Protein AF-A0A1I0HMY8-F1 (afdb_monomer_lite)

pLDDT: mean 72.91, std 14.86, range [43.28, 94.19]

Organism: NCBI:txid930131

Sequence (54 aa):
MWNGMKSVMVFDPKDTQEETNRKWIQWNQHKSAVQDKAVPGAEETRRKMNELRA

Secondary structure (DSSP, 8-state):
--TT--------TT--HHHHHHHHHHHHHT-SSSSS-PPPPHHHHHHHHHHTT-

Structure (mmCIF, N/CA/C/O backbone):
data_AF-A0A1I0HMY8-F1
#
_entry.id   AF-A0A1I0HMY8-F1
#
loop_
_atom_site.group_PDB
_atom_site.id
_atom_site.type_symbol
_atom_site.label_atom_id
_atom_site.label_alt_id
_atom_site.label_comp_id
_atom_site.label_asym_id
_atom_site.label_entity_id
_atom_site.label_seq_id
_atom_site.pdbx_PDB_ins_code
_atom_site.Cartn_x
_atom_site.Cartn_y
_atom_site.Cartn_z
_atom_site.occupancy
_atom_site.B_iso_or_equiv
_atom_site.auth_seq_id
_atom_site.auth_comp_id
_atom_site.auth_asym_id
_atom_site.auth_atom_id
_atom_site.pdbx_PDB_model_num
ATOM 1 N N . MET A 1 1 ? 13.524 9.560 5.220 1.00 46.38 1 MET A N 1
ATOM 2 C CA . MET A 1 1 ? 12.669 8.981 4.160 1.00 46.38 1 MET A CA 1
ATOM 3 C C . MET A 1 1 ? 13.519 8.897 2.908 1.00 46.38 1 MET A C 1
ATOM 5 O O . MET A 1 1 ? 14.058 9.915 2.506 1.00 46.38 1 MET A O 1
ATOM 9 N N . TRP A 1 2 ? 13.760 7.692 2.394 1.00 43.28 2 TRP A N 1
ATOM 10 C CA . TRP A 1 2 ? 14.666 7.467 1.264 1.00 43.28 2 TRP A CA 1
ATOM 11 C C . TRP A 1 2 ? 13.951 7.805 -0.055 1.00 43.28 2 TRP A C 1
ATOM 13 O O . TRP A 1 2 ? 12.791 7.431 -0.238 1.00 43.28 2 TRP A O 1
ATOM 23 N N . ASN A 1 3 ? 14.620 8.553 -0.936 1.00 48.00 3 ASN A N 1
ATOM 24 C CA . ASN A 1 3 ? 14.070 9.062 -2.194 1.00 48.00 3 ASN A CA 1
ATOM 25 C C . ASN A 1 3 ? 13.611 7.909 -3.106 1.00 48.00 3 ASN A C 1
ATOM 27 O O . ASN A 1 3 ? 14.441 7.222 -3.690 1.00 48.00 3 ASN A O 1
ATOM 31 N N . GLY A 1 4 ? 12.293 7.716 -3.250 1.00 55.94 4 GLY A N 1
ATOM 32 C CA . GLY A 1 4 ? 11.702 6.908 -4.330 1.00 55.94 4 GLY A CA 1
ATOM 33 C C . GLY A 1 4 ? 10.827 5.717 -3.921 1.00 55.94 4 GLY A C 1
ATOM 34 O O . GLY A 1 4 ? 10.068 5.232 -4.755 1.00 55.94 4 GLY A O 1
ATOM 35 N N . MET A 1 5 ? 10.846 5.266 -2.663 1.00 55.81 5 MET A N 1
ATOM 36 C CA . MET A 1 5 ? 10.010 4.135 -2.229 1.00 55.81 5 MET A CA 1
ATOM 37 C C . MET A 1 5 ? 8.622 4.598 -1.769 1.00 55.81 5 MET A C 1
ATOM 39 O O . MET A 1 5 ? 8.493 5.341 -0.795 1.00 55.81 5 MET A O 1
ATOM 43 N N . LYS A 1 6 ? 7.573 4.139 -2.462 1.00 57.78 6 LYS A N 1
ATOM 44 C CA . LYS A 1 6 ? 6.169 4.355 -2.083 1.00 57.78 6 LYS A CA 1
ATOM 45 C C . LYS A 1 6 ? 5.603 3.060 -1.516 1.00 57.78 6 LYS A C 1
ATOM 47 O O . LYS A 1 6 ? 5.749 2.007 -2.127 1.00 57.78 6 LYS A O 1
ATOM 52 N N . SER A 1 7 ? 4.943 3.140 -0.367 1.00 60.78 7 SER A N 1
ATOM 53 C CA . SER A 1 7 ? 4.195 2.018 0.195 1.00 60.78 7 SER A CA 1
ATOM 54 C C . SER A 1 7 ? 2.720 2.390 0.274 1.00 60.78 7 SER A C 1
ATOM 56 O O . SER A 1 7 ? 2.394 3.534 0.591 1.00 60.78 7 SER A O 1
ATOM 58 N N . VAL A 1 8 ? 1.844 1.447 -0.071 1.00 67.69 8 VAL A N 1
ATOM 59 C CA . VAL A 1 8 ? 0.393 1.651 -0.136 1.00 67.69 8 VAL A CA 1
ATOM 60 C C . VAL A 1 8 ? -0.265 0.773 0.918 1.00 67.69 8 VAL A C 1
ATOM 62 O O . VAL A 1 8 ? 0.032 -0.417 1.009 1.00 67.69 8 VAL A O 1
ATOM 65 N N . MET A 1 9 ? -1.161 1.366 1.703 1.00 73.94 9 MET A N 1
ATOM 66 C CA . MET A 1 9 ? -2.041 0.657 2.626 1.00 73.94 9 MET A CA 1
ATOM 67 C C . MET A 1 9 ? -3.457 0.671 2.060 1.00 73.94 9 MET A C 1
ATOM 69 O O . MET A 1 9 ? -3.903 1.698 1.551 1.00 73.94 9 MET A O 1
ATOM 73 N N . VAL A 1 10 ? -4.145 -0.464 2.140 1.00 78.25 10 VAL A N 1
ATOM 74 C CA . VAL A 1 10 ? -5.545 -0.594 1.727 1.00 78.25 10 VAL A CA 1
ATOM 75 C C . VAL A 1 10 ? -6.406 -0.651 2.986 1.00 78.25 10 VAL A C 1
ATOM 77 O O . VAL A 1 10 ? -6.149 -1.473 3.865 1.00 78.25 10 VAL A O 1
ATOM 80 N N . PHE A 1 11 ? -7.409 0.223 3.062 1.00 83.62 11 PHE A N 1
ATOM 81 C CA . PHE A 1 11 ? -8.427 0.2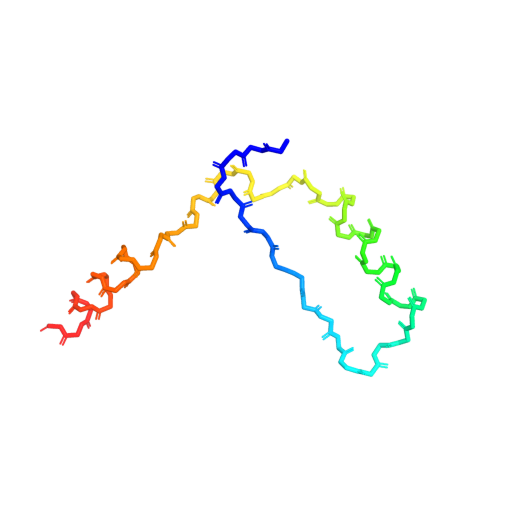32 4.114 1.00 83.62 11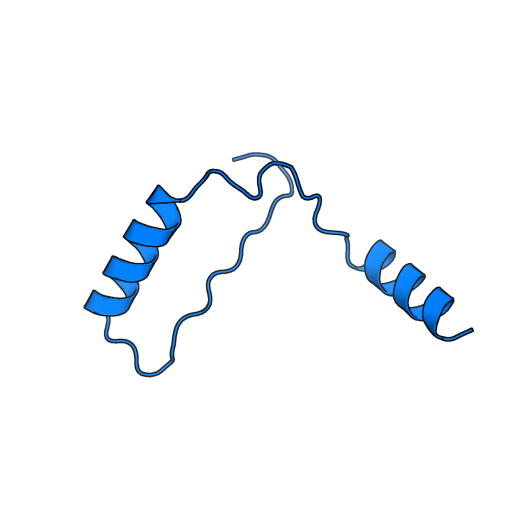 PHE A CA 1
ATOM 82 C C . PHE A 1 11 ? -9.756 -0.275 3.554 1.00 83.62 11 PHE A C 1
ATOM 84 O O . PHE A 1 11 ? -10.030 -0.097 2.363 1.00 83.62 11 PHE A O 1
ATOM 91 N N . ASP A 1 12 ? -10.572 -0.900 4.400 1.00 87.56 12 ASP A N 1
ATOM 92 C CA . ASP A 1 12 ? -11.949 -1.224 4.032 1.00 87.56 12 ASP A CA 1
ATOM 93 C C . ASP A 1 12 ? -12.786 0.060 4.160 1.00 87.56 12 ASP A C 1
ATOM 95 O O . ASP A 1 12 ? -12.689 0.738 5.184 1.00 87.56 12 ASP A O 1
ATOM 99 N N . PRO A 1 13 ? -13.623 0.422 3.173 1.00 86.31 13 PRO A N 1
ATOM 100 C CA . PRO A 1 13 ? -14.533 1.563 3.295 1.00 86.31 13 PRO A CA 1
ATOM 101 C C . PRO A 1 13 ? -15.483 1.493 4.501 1.00 86.31 13 PRO A C 1
ATOM 103 O O . PRO A 1 13 ? -16.069 2.509 4.871 1.00 86.31 13 PRO A O 1
ATOM 106 N N . LYS A 1 14 ? -15.677 0.302 5.077 1.00 94.19 14 LYS A N 1
ATOM 107 C CA . LYS A 1 14 ? -16.493 0.060 6.272 1.00 94.19 14 LYS A CA 1
ATOM 108 C C . LYS A 1 14 ? -15.703 0.158 7.577 1.00 94.19 14 LYS A C 1
ATOM 110 O O . LYS A 1 14 ? -16.318 0.048 8.634 1.00 94.19 14 LYS A O 1
ATOM 115 N N . ASP A 1 15 ? -14.383 0.333 7.514 1.00 90.12 15 ASP A N 1
ATOM 116 C CA . ASP A 1 15 ? -13.565 0.494 8.710 1.00 90.12 15 ASP A CA 1
ATOM 117 C C . ASP A 1 15 ? -13.981 1.760 9.462 1.00 90.12 15 ASP A C 1
ATOM 119 O O . ASP A 1 15 ? -14.090 2.855 8.902 1.00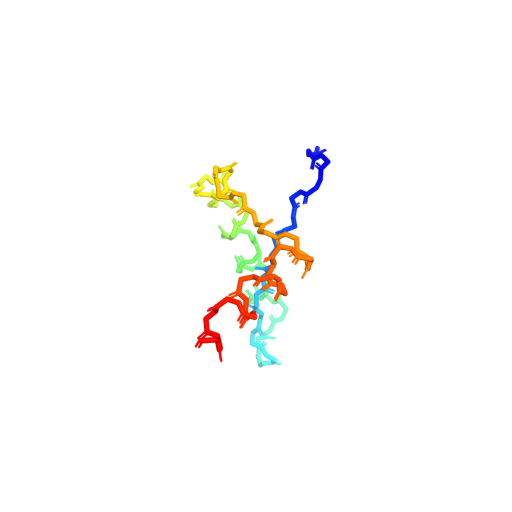 90.12 15 ASP A O 1
ATOM 123 N N . THR A 1 16 ? -14.143 1.624 10.771 1.00 93.00 16 THR A N 1
ATOM 124 C CA . THR A 1 16 ? -14.234 2.778 11.661 1.00 93.00 16 THR A CA 1
ATOM 125 C C . THR A 1 16 ? -12.881 3.493 11.760 1.00 93.00 16 THR A C 1
ATOM 127 O O . THR A 1 16 ? -11.813 2.960 11.424 1.00 93.00 16 THR A O 1
ATOM 130 N N . GLN A 1 17 ? -12.894 4.724 12.275 1.00 91.00 17 GLN A N 1
ATOM 131 C CA . GLN A 1 17 ? -11.668 5.496 12.488 1.00 91.00 17 GLN A CA 1
ATOM 132 C C . GLN A 1 17 ? -10.698 4.790 13.454 1.00 91.00 17 GLN A C 1
ATOM 134 O O . GLN A 1 17 ? -9.480 4.840 13.268 1.00 91.00 17 GLN A O 1
ATOM 139 N N . GLU A 1 18 ? -11.223 4.107 14.470 1.00 92.62 18 GLU A N 1
ATOM 140 C CA . GLU A 1 18 ? -10.429 3.360 15.450 1.00 92.62 18 GLU A CA 1
ATOM 141 C C . GLU A 1 18 ? -9.781 2.120 14.827 1.00 92.62 18 GLU A C 1
ATOM 143 O O . GLU A 1 18 ? -8.599 1.851 15.062 1.00 92.62 18 GLU A O 1
ATOM 148 N N . GLU A 1 19 ? -10.503 1.408 13.960 1.00 89.50 19 GLU A N 1
ATOM 149 C CA . GLU A 1 19 ? -9.957 0.272 13.213 1.00 89.50 19 GLU A CA 1
ATOM 150 C C . GLU A 1 19 ? -8.864 0.705 12.238 1.00 89.50 19 GLU A C 1
ATOM 152 O O . GLU A 1 19 ? -7.811 0.063 12.175 1.00 89.50 19 GLU A O 1
ATOM 157 N N . THR A 1 20 ? -9.071 1.826 11.546 1.00 88.94 20 THR A N 1
ATOM 158 C CA . THR A 1 20 ? -8.072 2.450 10.668 1.00 88.94 20 THR A CA 1
ATOM 159 C C . THR A 1 20 ? -6.800 2.790 11.447 1.00 88.94 20 THR A C 1
ATOM 161 O O . THR A 1 20 ? -5.697 2.426 11.029 1.00 88.94 20 THR A O 1
ATOM 164 N N . ASN A 1 21 ? -6.939 3.409 12.625 1.00 88.56 21 ASN A N 1
ATOM 165 C CA . ASN A 1 21 ? -5.810 3.761 13.487 1.00 88.56 21 ASN A CA 1
ATOM 166 C C . ASN A 1 21 ? -5.056 2.519 13.980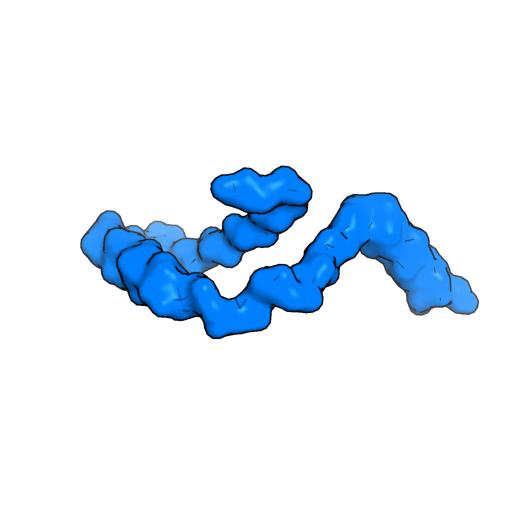 1.00 88.56 21 ASN 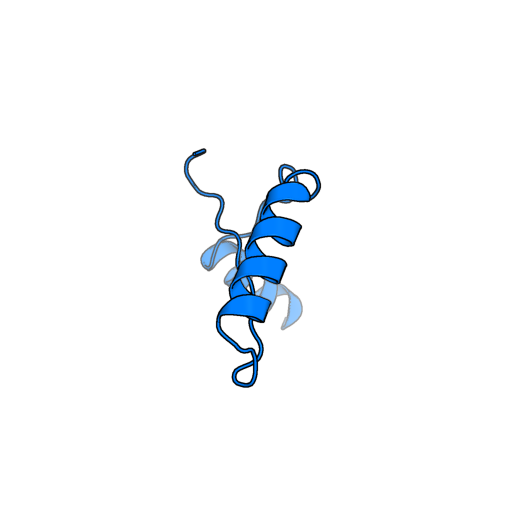A C 1
ATOM 168 O O . ASN A 1 21 ? -3.824 2.487 13.947 1.00 88.56 21 ASN A O 1
ATOM 172 N N . ARG A 1 22 ? -5.777 1.466 14.382 1.00 89.38 22 ARG A N 1
ATOM 173 C CA . ARG A 1 22 ? -5.171 0.193 14.793 1.00 89.38 22 ARG A CA 1
ATOM 174 C C . ARG A 1 22 ? -4.382 -0.446 13.648 1.00 89.38 22 ARG A C 1
ATOM 176 O O . ARG A 1 22 ? -3.234 -0.840 13.855 1.00 89.38 22 ARG A O 1
ATOM 183 N N . LYS A 1 23 ? -4.967 -0.516 12.445 1.00 87.19 23 LYS A N 1
ATOM 184 C CA . LYS A 1 23 ? -4.311 -1.053 11.237 1.00 87.19 23 LYS A CA 1
ATOM 185 C C . LYS A 1 23 ? -3.067 -0.241 10.875 1.00 87.19 23 LYS A C 1
ATOM 187 O O . LYS A 1 23 ? -2.028 -0.822 10.572 1.00 87.19 23 LYS A O 1
ATOM 192 N N . TRP A 1 24 ? -3.139 1.086 10.987 1.00 83.25 24 TRP A N 1
ATOM 193 C CA . TRP A 1 24 ? -2.005 1.978 10.747 1.00 83.25 24 TRP A CA 1
ATOM 194 C C . TRP A 1 24 ? -0.847 1.744 11.724 1.00 83.25 24 TRP A C 1
ATOM 196 O O . TRP A 1 24 ? 0.306 1.624 11.301 1.00 83.25 24 TRP A O 1
ATOM 206 N N . ILE A 1 25 ? -1.140 1.646 13.025 1.00 86.75 25 ILE A N 1
ATOM 207 C CA . ILE A 1 25 ? -0.136 1.368 14.064 1.00 86.75 25 ILE A CA 1
ATOM 208 C C . ILE A 1 25 ? 0.501 -0.003 13.824 1.00 86.75 25 ILE A C 1
ATOM 210 O O . ILE A 1 25 ? 1.727 -0.109 13.800 1.00 86.75 25 ILE A O 1
ATOM 214 N N . GLN A 1 26 ? -0.317 -1.030 13.578 1.00 83.81 26 GLN A N 1
ATOM 215 C CA . GLN A 1 26 ? 0.161 -2.381 13.298 1.00 83.81 26 GLN A CA 1
ATOM 216 C C . GLN A 1 26 ? 1.059 -2.404 12.058 1.00 83.81 26 GLN A C 1
ATOM 218 O O . GLN A 1 26 ? 2.155 -2.957 12.098 1.00 83.81 26 GLN A O 1
ATOM 223 N N . TRP A 1 27 ? 0.653 -1.765 10.965 1.00 77.56 27 TRP A N 1
ATOM 224 C CA . TRP A 1 27 ? 1.466 -1.696 9.755 1.00 77.56 27 TRP A CA 1
ATOM 225 C C . TRP A 1 27 ? 2.794 -0.961 9.976 1.00 77.56 27 TRP A C 1
ATOM 227 O O . TRP A 1 27 ? 3.837 -1.421 9.513 1.00 77.56 27 TRP A O 1
ATOM 237 N N . ASN A 1 28 ? 2.793 0.140 10.737 1.00 76.31 28 ASN A N 1
ATOM 238 C CA . ASN A 1 28 ? 4.025 0.856 11.078 1.00 76.31 28 ASN A CA 1
ATOM 239 C C . ASN A 1 28 ? 4.981 0.016 11.940 1.00 76.31 28 ASN A C 1
ATOM 241 O O . ASN A 1 28 ? 6.194 0.172 11.804 1.00 76.31 28 ASN A O 1
ATOM 245 N N . GLN A 1 29 ? 4.461 -0.873 12.791 1.00 76.38 29 GLN A N 1
ATOM 246 C CA . GLN A 1 29 ? 5.275 -1.804 13.584 1.00 76.38 29 GLN A CA 1
ATOM 247 C C . GLN A 1 29 ? 5.944 -2.883 12.719 1.00 76.38 29 GLN A C 1
ATOM 249 O O . GLN A 1 29 ? 7.039 -3.331 13.044 1.00 76.38 29 GLN A O 1
ATOM 254 N N . HIS A 1 30 ? 5.342 -3.254 11.585 1.00 66.44 30 HIS A N 1
ATOM 255 C CA . HIS A 1 30 ? 5.874 -4.256 10.653 1.00 66.44 30 HIS A CA 1
ATOM 256 C C . HIS A 1 30 ? 6.779 -3.653 9.560 1.00 66.44 30 HIS A C 1
ATOM 258 O O . HIS A 1 30 ? 6.949 -4.254 8.498 1.00 66.44 30 HIS A O 1
ATOM 264 N N . LYS A 1 31 ? 7.397 -2.480 9.787 1.00 57.69 31 LYS A N 1
ATOM 265 C CA . LYS A 1 31 ? 8.378 -1.857 8.869 1.00 57.69 31 LYS A CA 1
ATOM 266 C C . LYS A 1 31 ? 9.724 -2.607 8.807 1.00 57.69 31 LYS A C 1
ATOM 268 O O . LYS A 1 31 ? 10.787 -2.019 8.970 1.00 57.69 31 LYS A O 1
ATOM 273 N N . SER A 1 32 ? 9.684 -3.902 8.519 1.00 56.44 32 SER A N 1
ATOM 274 C CA . SER A 1 32 ? 10.821 -4.689 8.047 1.00 56.44 32 SER A CA 1
ATOM 275 C C . SER A 1 32 ? 10.299 -5.851 7.201 1.00 56.44 32 SER A C 1
ATOM 277 O O . SER A 1 32 ? 9.905 -6.879 7.737 1.00 56.44 32 SER A O 1
ATOM 279 N N . ALA A 1 33 ? 10.216 -5.649 5.881 1.00 51.31 33 ALA A N 1
ATOM 280 C CA . ALA A 1 33 ? 10.056 -6.731 4.892 1.00 51.31 33 ALA A CA 1
ATOM 281 C C . ALA A 1 33 ? 10.150 -6.247 3.432 1.00 51.31 33 ALA A C 1
ATOM 283 O O . ALA A 1 33 ? 10.401 -7.049 2.537 1.00 51.31 33 ALA A O 1
ATOM 284 N N . VAL A 1 34 ? 9.933 -4.953 3.158 1.00 47.78 34 VAL A N 1
ATOM 285 C CA . VAL A 1 34 ? 9.888 -4.415 1.778 1.00 47.78 34 VAL A CA 1
ATOM 286 C C . VAL A 1 34 ? 10.957 -3.350 1.526 1.00 47.78 34 VAL A C 1
ATOM 288 O O . VAL A 1 34 ? 10.848 -2.562 0.596 1.00 47.78 34 VAL A O 1
ATOM 291 N N . GLN A 1 35 ? 11.998 -3.304 2.358 1.00 47.03 35 GLN A N 1
ATOM 292 C CA . GLN A 1 35 ? 13.119 -2.390 2.133 1.00 47.03 35 GLN A CA 1
ATOM 293 C C . GLN A 1 35 ? 14.004 -2.848 0.956 1.00 47.03 35 GLN A C 1
ATOM 295 O O . GLN A 1 35 ? 14.698 -2.023 0.379 1.00 47.03 35 GLN A O 1
ATOM 300 N N . ASP A 1 36 ? 13.903 -4.122 0.551 1.00 49.28 36 ASP A N 1
ATOM 301 C CA . ASP A 1 36 ? 14.735 -4.734 -0.499 1.00 49.28 36 ASP A CA 1
ATOM 302 C C . ASP A 1 36 ? 14.007 -5.053 -1.810 1.00 49.28 36 ASP A C 1
ATOM 304 O O . ASP A 1 36 ? 14.629 -5.490 -2.777 1.00 49.28 36 ASP A O 1
ATOM 308 N N . LYS A 1 37 ? 12.687 -4.853 -1.892 1.00 53.41 37 LYS A N 1
ATOM 309 C CA . LYS A 1 37 ? 11.966 -5.093 -3.149 1.00 53.41 37 LYS A CA 1
ATOM 310 C C . LYS A 1 37 ? 11.799 -3.776 -3.887 1.00 53.41 37 LYS A C 1
ATOM 312 O O . LYS A 1 37 ? 10.894 -3.000 -3.588 1.00 53.41 37 LYS A O 1
ATOM 317 N N . ALA A 1 38 ? 12.694 -3.530 -4.841 1.00 57.31 38 ALA A N 1
ATOM 318 C CA . ALA A 1 38 ? 12.550 -2.448 -5.802 1.00 57.31 38 ALA A CA 1
ATOM 319 C C . ALA A 1 38 ? 11.178 -2.562 -6.483 1.00 57.31 38 ALA A C 1
ATOM 321 O O . ALA A 1 38 ? 10.859 -3.575 -7.105 1.00 57.31 38 ALA A O 1
ATOM 322 N N . VAL A 1 39 ? 10.344 -1.536 -6.318 1.00 60.09 39 VAL A N 1
ATOM 323 C CA . VAL A 1 39 ? 9.073 -1.433 -7.037 1.00 60.09 39 VAL A CA 1
ATOM 324 C C . VAL A 1 39 ? 9.392 -0.859 -8.417 1.00 60.09 39 VAL A C 1
ATOM 326 O O . VAL A 1 39 ? 9.927 0.252 -8.475 1.00 60.09 39 VAL A O 1
ATOM 329 N N . PRO A 1 40 ? 9.097 -1.579 -9.514 1.00 67.38 40 PRO A N 1
ATOM 330 C CA . PRO A 1 40 ? 9.421 -1.111 -10.851 1.00 67.38 40 PRO A CA 1
ATOM 331 C C . PRO A 1 40 ? 8.651 0.166 -11.188 1.00 67.38 40 PRO A C 1
ATOM 333 O O . PRO A 1 40 ? 7.497 0.362 -10.794 1.00 67.38 40 PRO A O 1
ATOM 336 N N . GLY A 1 41 ? 9.300 1.048 -11.945 1.00 75.31 41 GLY A N 1
ATOM 337 C CA . GLY A 1 41 ? 8.675 2.269 -12.443 1.00 75.31 41 GLY A CA 1
ATOM 338 C C . GLY A 1 41 ? 7.578 1.983 -13.476 1.00 75.31 41 GLY A C 1
ATOM 339 O O . GLY A 1 41 ? 7.448 0.876 -14.007 1.00 75.31 41 GLY A O 1
ATOM 340 N N . ALA A 1 42 ? 6.798 3.013 -13.815 1.00 77.00 42 ALA A N 1
ATOM 341 C CA . ALA A 1 42 ? 5.740 2.901 -14.824 1.00 77.00 42 ALA A CA 1
ATOM 342 C C . ALA A 1 42 ? 6.280 2.463 -16.201 1.00 77.00 42 ALA A C 1
ATOM 344 O O . ALA A 1 42 ? 5.633 1.695 -16.910 1.00 77.00 42 ALA A O 1
ATOM 345 N N . GLU A 1 43 ? 7.476 2.925 -16.567 1.00 79.31 43 GLU A N 1
ATOM 346 C CA . GLU A 1 43 ? 8.141 2.586 -17.828 1.00 79.31 43 GLU A CA 1
ATOM 347 C C . GLU A 1 43 ? 8.635 1.134 -17.854 1.00 79.31 43 GLU A C 1
ATOM 349 O O . GLU A 1 43 ? 8.365 0.403 -18.806 1.00 79.31 43 GLU A O 1
ATOM 354 N N . GLU A 1 44 ? 9.272 0.685 -16.771 1.00 77.62 44 GLU A N 1
ATOM 355 C CA . GLU A 1 44 ? 9.738 -0.694 -16.611 1.00 77.62 44 GLU A CA 1
ATOM 356 C C . GLU A 1 44 ? 8.569 -1.689 -16.647 1.00 77.62 44 GLU A C 1
ATOM 358 O O . GLU A 1 44 ? 8.620 -2.699 -17.353 1.00 77.62 44 GLU A O 1
ATOM 363 N N . THR A 1 45 ? 7.469 -1.344 -15.972 1.00 81.56 45 THR A N 1
ATOM 364 C CA . THR A 1 45 ? 6.225 -2.123 -15.999 1.00 81.56 45 THR A CA 1
ATOM 365 C C . THR A 1 45 ? 5.6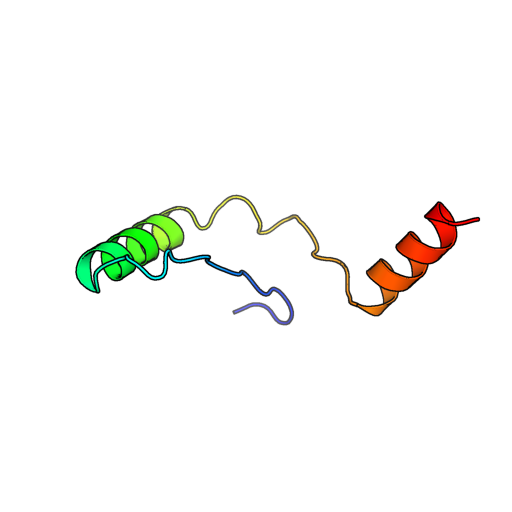52 -2.198 -17.416 1.00 81.56 45 THR A C 1
ATOM 367 O O . THR A 1 45 ? 5.277 -3.275 -17.882 1.00 81.56 45 THR A O 1
ATOM 370 N N . ARG A 1 46 ? 5.613 -1.072 -18.144 1.00 83.81 46 ARG A N 1
ATOM 371 C CA . ARG A 1 46 ? 5.083 -1.019 -19.516 1.00 83.81 46 ARG A CA 1
ATOM 372 C C . ARG A 1 46 ? 5.923 -1.845 -20.491 1.00 83.81 46 ARG A C 1
ATOM 374 O O . ARG A 1 46 ? 5.351 -2.565 -21.306 1.00 83.81 46 ARG A O 1
ATOM 381 N N . ARG A 1 47 ? 7.255 -1.787 -20.385 1.00 83.81 47 ARG A N 1
ATOM 382 C CA . ARG A 1 47 ? 8.159 -2.614 -21.198 1.00 83.81 47 ARG A CA 1
ATOM 383 C C . ARG A 1 47 ? 7.897 -4.100 -20.963 1.00 83.81 47 ARG A C 1
ATOM 385 O O . ARG A 1 47 ? 7.693 -4.833 -21.928 1.00 83.81 47 ARG A O 1
ATOM 392 N N . LYS A 1 48 ? 7.807 -4.527 -19.698 1.00 82.69 48 LYS A N 1
ATOM 393 C CA . LYS A 1 48 ? 7.571 -5.939 -19.368 1.00 82.69 48 LYS A CA 1
ATOM 394 C C . LYS A 1 48 ? 6.221 -6.447 -19.870 1.00 82.69 48 LYS A C 1
ATOM 396 O O . LYS A 1 48 ? 6.128 -7.564 -20.367 1.00 82.69 48 LYS A O 1
ATOM 401 N N . MET A 1 49 ? 5.186 -5.613 -19.791 1.00 82.56 49 MET A N 1
ATOM 402 C CA . MET A 1 49 ? 3.860 -5.947 -20.314 1.00 82.56 49 MET A CA 1
ATOM 403 C C . MET A 1 49 ? 3.842 -6.122 -21.835 1.00 82.56 49 MET A C 1
ATOM 405 O O . MET A 1 49 ? 3.058 -6.924 -22.329 1.00 82.56 49 MET A O 1
ATOM 409 N N . ASN A 1 50 ? 4.690 -5.403 -22.573 1.00 82.75 50 ASN A N 1
ATOM 410 C CA . ASN A 1 50 ? 4.810 -5.571 -24.020 1.00 82.75 50 ASN A CA 1
ATOM 411 C C . ASN A 1 50 ? 5.601 -6.838 -24.386 1.00 82.75 50 ASN A C 1
ATOM 413 O O . ASN A 1 50 ? 5.193 -7.541 -25.301 1.00 82.75 50 ASN A O 1
ATOM 417 N N . GLU A 1 51 ? 6.669 -7.166 -23.647 1.00 78.69 51 GLU A N 1
ATOM 418 C CA . GLU A 1 51 ? 7.423 -8.422 -23.824 1.00 78.69 51 GLU A CA 1
ATOM 419 C C . GLU A 1 51 ? 6.556 -9.668 -23.600 1.00 78.69 51 GLU A C 1
ATOM 421 O O . GLU A 1 51 ? 6.703 -10.648 -24.313 1.00 78.69 51 GLU A O 1
ATOM 426 N N . LEU A 1 52 ? 5.647 -9.639 -22.620 1.00 76.69 52 LEU A N 1
ATOM 427 C CA . LEU A 1 52 ? 4.750 -10.764 -22.317 1.00 76.69 52 LEU A CA 1
ATOM 428 C C . LEU A 1 52 ? 3.587 -10.916 -23.311 1.00 76.69 52 LEU A C 1
ATOM 430 O O . LEU A 1 52 ? 2.840 -11.889 -23.231 1.00 76.69 52 LEU A O 1
ATOM 434 N N . ARG A 1 53 ? 3.379 -9.924 -24.181 1.00 67.44 53 ARG A N 1
ATOM 435 C CA . ARG A 1 53 ? 2.305 -9.896 -25.184 1.00 67.44 53 ARG A CA 1
ATOM 436 C C . ARG A 1 53 ? 2.796 -10.211 -26.599 1.00 67.44 53 ARG A C 1
ATOM 438 O O . ARG A 1 53 ? 1.958 -10.274 -27.495 1.00 67.44 53 ARG A O 1
ATOM 445 N N . ALA A 1 54 ? 4.108 -10.346 -26.786 1.00 59.78 54 ALA A N 1
ATOM 446 C CA . ALA A 1 54 ? 4.745 -10.789 -28.023 1.00 59.78 54 ALA A CA 1
ATOM 447 C C . ALA A 1 54 ? 4.914 -12.314 -28.010 1.00 59.78 54 ALA A C 1
ATOM 449 O O . ALA A 1 54 ? 4.783 -12.911 -29.099 1.00 59.78 54 ALA A O 1
#

Radius of gyration: 16.03 Å; chains: 1; bounding box: 31×20×44 Å

Foldseek 3Di:
DDPDDDDDDDDDPPDDPVNVVVVVVVVVVPPPDCPPDDDDDPVRVVVVVVVVVD